Protein AF-A0A975QLG8-F1 (afdb_monomer_lite)

Radius of gyration: 19.33 Å; chains: 1; bounding box: 46×29×54 Å

Organism: NCBI:txid2831970

Foldseek 3Di:
DVVVVVVVVVCVPDPCVVVDDPVVVVVVVVVVVVVVVVVVVVPDDPVVCVVCVPVVVVVVVVVVVVLVCCLVPVQVVVDVFPSNLLSQLVSLCVVDNNVRSVVSSCVVPVPPPGCNVVVSCVVVVVPPPPPPDD

Structure (mmCIF, N/CA/C/O backbone):
data_AF-A0A975QLG8-F1
#
_entry.id   AF-A0A975QLG8-F1
#
loop_
_atom_site.group_PDB
_atom_site.id
_atom_site.type_symbol
_atom_site.label_atom_id
_atom_site.label_alt_id
_atom_site.label_comp_id
_atom_site.label_asym_id
_atom_site.label_entity_id
_atom_site.label_seq_id
_atom_site.pdbx_PDB_ins_code
_atom_site.Cartn_x
_atom_site.Cartn_y
_atom_site.Cartn_z
_atom_site.occupancy
_atom_site.B_iso_or_equiv
_atom_site.auth_seq_id
_atom_site.auth_comp_id
_atom_site.auth_asym_id
_atom_site.auth_atom_id
_atom_site.pdbx_PDB_model_num
ATOM 1 N N . MET A 1 1 ? -0.954 -12.928 9.244 1.00 62.84 1 MET A N 1
ATOM 2 C CA . MET A 1 1 ? -1.735 -12.883 10.506 1.00 62.84 1 MET A CA 1
ATOM 3 C C . MET A 1 1 ? -1.367 -13.990 11.491 1.00 62.84 1 MET A C 1
ATOM 5 O O . MET A 1 1 ? -1.251 -13.680 12.666 1.00 62.84 1 MET A O 1
ATOM 9 N N . ILE A 1 2 ? -1.119 -15.234 11.054 1.00 77.44 2 ILE A N 1
ATOM 10 C CA . ILE A 1 2 ? -0.776 -16.350 11.963 1.00 77.44 2 ILE A CA 1
ATOM 11 C C . ILE A 1 2 ? 0.476 -16.055 12.809 1.00 77.44 2 ILE A C 1
ATOM 13 O O . ILE A 1 2 ? 0.436 -16.219 14.021 1.00 77.44 2 ILE A O 1
ATOM 17 N N . GLY A 1 3 ? 1.553 -15.536 12.204 1.00 78.88 3 GLY A N 1
ATOM 18 C CA . GLY A 1 3 ? 2.777 -15.186 12.940 1.00 78.88 3 GLY A CA 1
ATOM 19 C C . GLY A 1 3 ? 2.554 -14.133 14.031 1.00 78.88 3 GLY A C 1
ATOM 20 O O . GLY A 1 3 ? 2.968 -14.331 15.166 1.00 78.88 3 GLY A O 1
ATOM 21 N N . GLY A 1 4 ? 1.826 -13.055 13.720 1.00 78.94 4 GLY A N 1
ATOM 22 C CA . GLY A 1 4 ? 1.474 -12.025 14.704 1.00 78.94 4 GLY A CA 1
ATOM 23 C C . GLY A 1 4 ? 0.605 -12.565 15.842 1.00 78.94 4 GLY A C 1
ATOM 24 O O . GLY A 1 4 ? 0.864 -12.249 16.997 1.00 78.94 4 GLY A O 1
ATOM 25 N N . LEU A 1 5 ? -0.363 -13.436 15.536 1.00 81.31 5 LEU A N 1
ATOM 26 C CA . LEU A 1 5 ? -1.206 -14.084 16.544 1.00 81.31 5 LEU A CA 1
ATOM 27 C C . LEU A 1 5 ? -0.388 -14.999 17.465 1.00 81.31 5 LEU A C 1
ATOM 29 O O . LEU A 1 5 ? -0.565 -14.951 18.676 1.00 81.31 5 LEU A O 1
ATOM 33 N N . LEU A 1 6 ? 0.529 -15.799 16.912 1.00 83.31 6 LEU A N 1
ATOM 34 C CA . LEU A 1 6 ? 1.416 -16.666 17.693 1.00 83.31 6 LEU A CA 1
ATOM 35 C C . LEU A 1 6 ? 2.340 -15.857 18.606 1.00 83.31 6 LEU A C 1
ATOM 37 O O . LEU A 1 6 ? 2.472 -16.178 19.785 1.00 83.31 6 LEU A O 1
ATOM 41 N N . VAL A 1 7 ? 2.929 -14.779 18.083 1.00 83.44 7 VAL A N 1
ATOM 42 C CA . VAL A 1 7 ? 3.761 -13.853 18.862 1.00 83.44 7 VAL A CA 1
ATOM 43 C C . VAL A 1 7 ? 2.933 -13.193 19.966 1.00 83.44 7 VAL A C 1
ATOM 45 O O . VAL A 1 7 ? 3.358 -13.162 21.118 1.00 83.44 7 VAL A O 1
ATOM 48 N N . GLN A 1 8 ? 1.718 -12.741 19.655 1.00 80.69 8 GLN A N 1
ATOM 49 C CA . GLN A 1 8 ? 0.811 -12.146 20.633 1.00 80.69 8 GLN A CA 1
ATOM 50 C C .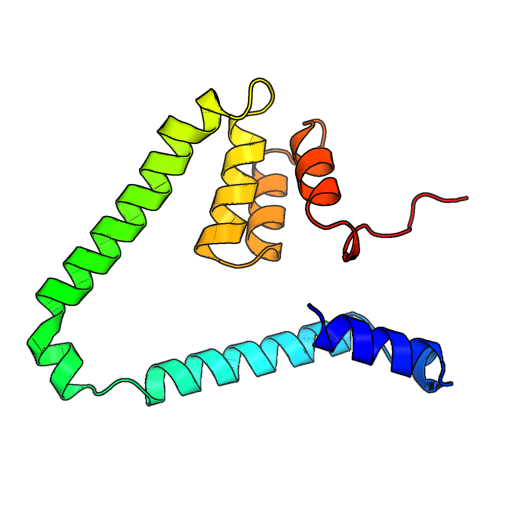 GLN A 1 8 ? 0.403 -13.153 21.716 1.00 80.69 8 GLN A C 1
ATOM 52 O O . GLN A 1 8 ? 0.374 -12.801 22.894 1.00 80.69 8 GLN A O 1
ATOM 57 N N . LEU A 1 9 ? 0.157 -14.413 21.350 1.00 80.56 9 LEU A N 1
ATOM 58 C CA . LEU A 1 9 ? -0.175 -15.479 22.292 1.00 80.56 9 LEU A CA 1
ATOM 59 C C . LEU A 1 9 ? 1.015 -15.795 23.211 1.00 80.56 9 LEU A C 1
ATOM 61 O O . LEU A 1 9 ? 0.844 -15.864 24.427 1.00 80.56 9 LEU A O 1
ATOM 65 N N . ALA A 1 10 ? 2.225 -15.899 22.655 1.00 83.19 10 ALA A N 1
ATOM 66 C CA . ALA A 1 10 ? 3.451 -16.117 23.419 1.00 83.19 10 ALA A CA 1
ATOM 67 C C . ALA A 1 10 ? 3.722 -14.970 24.409 1.00 83.19 10 ALA A C 1
ATOM 69 O O . ALA A 1 10 ? 3.940 -15.220 25.596 1.00 83.19 10 ALA A O 1
ATOM 70 N N . ILE A 1 11 ? 3.610 -13.716 23.952 1.00 81.00 11 ILE A N 1
ATOM 71 C CA . ILE A 1 11 ? 3.792 -12.510 24.777 1.00 81.00 11 ILE A CA 1
ATOM 72 C C . ILE A 1 11 ? 2.707 -12.406 25.853 1.00 81.00 11 ILE A C 1
ATOM 74 O O . ILE A 1 11 ? 3.003 -12.052 26.992 1.00 81.00 11 ILE A O 1
ATOM 78 N N . SER A 1 12 ? 1.455 -12.755 25.535 1.00 75.81 12 SER A N 1
ATOM 79 C CA . SER A 1 12 ? 0.346 -12.717 26.500 1.00 75.81 12 SER A CA 1
ATOM 80 C C . SER A 1 12 ? 0.513 -13.706 27.660 1.00 75.81 12 SER A C 1
ATOM 82 O O . SER A 1 12 ? -0.053 -13.493 28.731 1.00 75.81 12 SER A O 1
ATOM 84 N N . ARG A 1 13 ? 1.320 -14.760 27.470 1.00 76.12 13 ARG A N 1
ATOM 85 C CA . ARG A 1 13 ? 1.677 -15.754 28.494 1.00 76.12 13 ARG A CA 1
ATOM 86 C C . ARG A 1 13 ? 2.924 -15.379 29.304 1.00 76.12 13 ARG A C 1
ATOM 88 O O . ARG A 1 13 ? 3.218 -16.058 30.283 1.00 76.12 13 ARG A O 1
ATOM 95 N N . THR A 1 14 ? 3.656 -14.329 28.929 1.00 78.94 14 THR A N 1
ATOM 96 C CA . THR A 1 14 ? 4.885 -13.890 29.613 1.00 78.94 14 THR A CA 1
ATOM 97 C C . THR A 1 14 ? 4.716 -12.543 30.325 1.00 78.94 14 THR A C 1
ATOM 99 O O . THR A 1 14 ? 3.817 -11.759 30.031 1.00 78.94 14 THR A O 1
ATOM 102 N N . ARG A 1 15 ? 5.637 -12.216 31.248 1.00 70.81 15 ARG A N 1
ATOM 103 C CA . ARG A 1 15 ? 5.694 -10.900 31.927 1.00 70.81 15 ARG A CA 1
ATOM 104 C C . ARG A 1 15 ? 5.970 -9.716 30.983 1.00 70.81 15 ARG A C 1
ATOM 106 O O . ARG A 1 15 ? 5.781 -8.572 31.381 1.00 70.81 15 ARG A O 1
ATOM 113 N N . PHE A 1 16 ? 6.374 -9.974 29.738 1.00 67.44 16 PHE A N 1
ATOM 114 C CA . PHE A 1 16 ? 6.709 -8.952 28.740 1.00 67.44 16 PHE A CA 1
ATOM 115 C C . PHE A 1 16 ? 5.505 -8.179 28.189 1.00 67.44 16 PHE A C 1
ATOM 117 O O . PHE A 1 16 ? 5.698 -7.207 27.469 1.00 67.44 16 PHE A O 1
ATOM 124 N N . ARG A 1 17 ? 4.268 -8.535 28.562 1.00 66.19 17 ARG A N 1
ATOM 125 C CA . ARG A 1 17 ? 3.053 -7.807 28.159 1.00 66.19 17 ARG A CA 1
ATOM 126 C C . ARG A 1 17 ? 3.088 -6.308 28.501 1.00 66.19 17 ARG A C 1
ATOM 128 O O . ARG A 1 17 ? 2.506 -5.522 27.768 1.00 66.19 17 ARG A O 1
ATOM 135 N N . VAL A 1 18 ? 3.772 -5.920 29.582 1.00 67.69 18 VAL A N 1
ATOM 136 C CA . VAL A 1 18 ? 3.922 -4.511 30.012 1.00 67.69 18 VAL A CA 1
ATOM 137 C C . VAL A 1 18 ? 4.974 -3.758 29.187 1.00 67.69 18 VAL A C 1
ATOM 139 O O . VAL A 1 18 ? 4.937 -2.536 29.119 1.00 67.69 18 VAL A O 1
ATOM 142 N N . LEU A 1 19 ? 5.891 -4.477 28.535 1.00 72.31 19 LEU A N 1
ATOM 143 C CA . LEU A 1 19 ? 6.981 -3.898 27.748 1.00 72.31 19 LEU A CA 1
ATOM 144 C C . LEU A 1 19 ? 6.593 -3.641 26.282 1.00 72.31 19 LEU A C 1
ATOM 146 O O . LEU A 1 19 ? 7.354 -3.021 25.551 1.00 72.31 19 LEU A O 1
ATOM 150 N N . VAL A 1 20 ? 5.440 -4.152 25.837 1.00 78.25 20 VAL A N 1
ATOM 151 C CA . VAL A 1 20 ? 4.978 -4.048 24.449 1.00 78.25 20 VAL A CA 1
ATOM 152 C C . VAL A 1 20 ? 3.981 -2.906 24.330 1.00 78.25 20 VAL A C 1
ATOM 154 O O . VAL A 1 20 ? 2.794 -3.058 24.622 1.00 78.25 20 VAL A O 1
ATOM 157 N N . ASP A 1 21 ? 4.468 -1.759 23.873 1.00 84.56 21 ASP A N 1
ATOM 158 C CA . ASP A 1 21 ? 3.663 -0.577 23.615 1.00 84.56 21 ASP A CA 1
ATOM 159 C C . ASP A 1 21 ? 3.394 -0.384 22.108 1.00 84.56 21 ASP A C 1
ATOM 161 O O . ASP A 1 21 ? 4.199 -0.718 21.234 1.00 84.56 21 ASP A O 1
ATOM 165 N N . LYS A 1 22 ? 2.206 0.147 21.790 1.00 79.88 22 LYS A N 1
ATOM 166 C CA . LYS A 1 22 ? 1.784 0.447 20.411 1.00 79.88 22 LYS A CA 1
ATOM 167 C C . LYS A 1 22 ? 2.745 1.391 19.662 1.00 79.88 22 LYS A C 1
ATOM 169 O O . LYS A 1 22 ? 2.989 1.114 18.488 1.00 79.88 22 LYS A O 1
ATOM 174 N N . PRO A 1 23 ? 3.267 2.485 20.257 1.00 85.25 23 PRO A N 1
ATOM 175 C CA . PRO A 1 23 ? 4.176 3.372 19.537 1.00 85.25 23 PRO A CA 1
ATOM 176 C C . PRO A 1 23 ? 5.472 2.678 19.102 1.00 85.25 23 PRO A C 1
ATOM 178 O O . PRO A 1 23 ? 5.843 2.807 17.936 1.00 85.25 23 PRO A O 1
ATOM 181 N N . THR A 1 24 ? 6.103 1.880 19.966 1.00 86.94 24 THR A N 1
ATOM 182 C CA . THR A 1 24 ? 7.304 1.107 19.609 1.00 86.94 24 THR A CA 1
ATOM 183 C C . THR A 1 24 ? 7.015 0.096 18.501 1.00 86.94 24 THR A C 1
ATOM 185 O O . THR A 1 24 ? 7.770 0.007 17.533 1.00 86.94 24 THR A O 1
ATOM 188 N N . LEU A 1 25 ? 5.890 -0.625 18.577 1.00 85.81 25 LEU A N 1
ATOM 189 C CA . LEU A 1 25 ? 5.485 -1.548 17.510 1.00 85.81 25 LEU A CA 1
ATOM 190 C C . LEU A 1 25 ? 5.269 -0.836 16.169 1.00 85.81 25 LEU A C 1
ATOM 192 O O . LEU A 1 25 ? 5.707 -1.341 15.136 1.00 85.81 25 LEU A O 1
ATOM 196 N N . ASN A 1 26 ? 4.628 0.335 16.174 1.00 85.75 26 ASN A N 1
ATOM 197 C CA . ASN A 1 26 ? 4.421 1.125 14.961 1.00 85.75 26 ASN A CA 1
ATOM 198 C C . ASN A 1 26 ? 5.746 1.642 14.384 1.00 85.75 26 ASN A C 1
ATOM 200 O O . ASN A 1 26 ? 5.915 1.631 13.168 1.00 85.75 26 ASN A O 1
ATOM 204 N N . ALA A 1 27 ? 6.693 2.048 15.234 1.00 89.75 27 ALA A N 1
ATOM 205 C CA . ALA A 1 27 ? 8.021 2.472 14.799 1.00 89.75 27 ALA A CA 1
ATOM 206 C C . ALA A 1 27 ? 8.796 1.317 14.144 1.00 89.75 27 ALA A C 1
ATOM 208 O O . ALA A 1 27 ? 9.332 1.479 13.050 1.00 89.75 27 ALA A O 1
ATOM 209 N N . ILE A 1 28 ? 8.790 0.128 14.760 1.00 91.12 28 ILE A N 1
ATOM 210 C CA . ILE A 1 28 ? 9.418 -1.077 14.192 1.00 91.12 28 ILE A CA 1
ATOM 211 C C . ILE A 1 28 ? 8.764 -1.450 12.858 1.00 91.12 28 ILE A C 1
ATOM 213 O O . ILE A 1 28 ? 9.467 -1.755 11.897 1.00 91.12 28 ILE A O 1
ATOM 217 N N . ALA A 1 29 ? 7.431 -1.412 12.779 1.00 88.31 29 ALA A N 1
ATOM 218 C CA . ALA A 1 29 ? 6.706 -1.686 11.542 1.00 88.31 29 ALA A CA 1
ATOM 219 C C . ALA A 1 29 ? 7.054 -0.679 10.434 1.00 88.31 29 ALA A C 1
ATOM 221 O O . ALA A 1 29 ? 7.205 -1.083 9.283 1.00 88.31 29 ALA A O 1
ATOM 222 N N . GLY A 1 30 ? 7.226 0.601 10.782 1.00 89.88 30 GLY A N 1
ATOM 223 C CA . GLY A 1 30 ? 7.691 1.640 9.862 1.00 89.88 30 GLY A CA 1
ATOM 224 C C . GLY A 1 30 ? 9.083 1.336 9.311 1.00 89.88 30 GLY A C 1
ATOM 225 O O . GLY A 1 30 ? 9.247 1.228 8.101 1.00 89.88 30 GLY A O 1
ATOM 226 N N . VAL A 1 31 ? 10.055 1.073 10.189 1.00 95.25 31 VAL A N 1
ATOM 227 C CA . VAL A 1 31 ? 11.429 0.729 9.779 1.00 95.25 31 VAL A CA 1
ATOM 228 C C . VAL A 1 31 ? 11.456 -0.541 8.922 1.00 95.25 31 VAL A C 1
ATOM 230 O O . VAL A 1 31 ? 12.158 -0.602 7.916 1.00 95.25 31 VAL A O 1
ATOM 233 N N . ALA A 1 32 ? 10.669 -1.558 9.277 1.00 93.81 32 ALA A N 1
ATOM 234 C CA . ALA A 1 32 ? 10.555 -2.779 8.484 1.00 93.81 32 ALA A CA 1
ATOM 235 C C . ALA A 1 32 ? 9.972 -2.517 7.084 1.00 93.81 32 ALA A C 1
ATOM 237 O O . ALA A 1 32 ? 10.413 -3.138 6.116 1.00 93.81 32 ALA A O 1
ATOM 238 N N . LEU A 1 33 ? 9.004 -1.601 6.968 1.00 92.19 33 LEU A N 1
ATOM 239 C CA . LEU A 1 33 ? 8.438 -1.186 5.686 1.00 92.19 33 LEU A CA 1
ATOM 240 C C . LEU A 1 33 ? 9.489 -0.463 4.838 1.00 92.19 33 LEU A C 1
ATOM 242 O O . LEU A 1 33 ? 9.627 -0.789 3.662 1.00 92.19 33 LEU A O 1
ATOM 246 N N . ASP A 1 34 ? 10.280 0.433 5.426 1.00 94.50 34 ASP A N 1
ATOM 247 C CA . ASP A 1 34 ? 11.365 1.113 4.711 1.00 94.50 34 ASP A CA 1
ATOM 248 C C . ASP A 1 34 ? 12.399 0.110 4.183 1.00 94.50 34 ASP A C 1
ATOM 250 O O . ASP A 1 34 ? 12.763 0.150 3.006 1.00 94.50 34 ASP A O 1
ATOM 254 N N . PHE A 1 35 ? 12.811 -0.864 5.005 1.00 96.56 35 PHE A N 1
ATOM 255 C CA . PHE A 1 35 ? 13.688 -1.951 4.557 1.00 96.56 35 PHE A CA 1
ATOM 256 C C . PHE A 1 35 ? 13.069 -2.779 3.431 1.00 96.56 35 PHE A C 1
ATOM 258 O O . PHE A 1 35 ? 13.767 -3.116 2.475 1.00 96.56 35 PHE A O 1
ATOM 265 N N . LEU A 1 36 ? 11.775 -3.099 3.517 1.00 94.44 36 LEU A N 1
ATOM 266 C CA . LEU A 1 36 ? 11.058 -3.819 2.466 1.00 94.44 36 LEU A CA 1
ATOM 267 C C . LEU A 1 36 ? 11.069 -3.033 1.150 1.00 94.44 36 LEU A C 1
ATOM 269 O O . LEU A 1 36 ? 11.336 -3.613 0.101 1.00 94.44 36 LEU A O 1
ATOM 273 N N . VAL A 1 37 ? 10.809 -1.725 1.201 1.00 94.38 37 VAL A N 1
ATOM 274 C CA . VAL A 1 37 ? 10.813 -0.849 0.022 1.00 94.38 37 VAL A CA 1
ATOM 275 C C . VAL A 1 37 ? 12.212 -0.771 -0.585 1.00 94.38 37 VAL A C 1
ATOM 277 O O . VAL A 1 37 ? 12.366 -0.974 -1.789 1.00 94.38 37 VAL A O 1
ATOM 280 N N . VAL A 1 38 ? 13.245 -0.553 0.233 1.00 96.31 38 VAL A N 1
ATOM 281 C CA . VAL A 1 38 ? 14.638 -0.506 -0.233 1.00 96.31 38 VAL A CA 1
ATOM 282 C C . VAL A 1 38 ? 15.059 -1.843 -0.840 1.00 96.31 38 VAL A C 1
ATOM 284 O O . VAL A 1 38 ? 15.640 -1.858 -1.921 1.00 96.31 38 VAL A O 1
ATOM 287 N N . ALA A 1 39 ? 14.733 -2.967 -0.198 1.00 96.00 39 ALA A N 1
ATOM 288 C CA . ALA A 1 39 ? 15.039 -4.300 -0.710 1.00 96.00 39 ALA A CA 1
ATOM 289 C C . ALA A 1 39 ? 14.306 -4.595 -2.027 1.00 96.00 39 ALA A C 1
ATOM 291 O O . ALA A 1 39 ? 14.903 -5.145 -2.951 1.00 96.00 39 ALA A O 1
ATOM 292 N N . ALA A 1 40 ? 13.036 -4.197 -2.142 1.00 93.62 40 ALA A N 1
ATOM 293 C CA . ALA A 1 40 ? 12.266 -4.345 -3.371 1.00 93.62 40 ALA A CA 1
ATOM 294 C C . ALA A 1 40 ? 12.894 -3.547 -4.521 1.00 93.62 40 ALA A C 1
ATOM 296 O O . ALA A 1 40 ? 13.079 -4.094 -5.605 1.00 93.62 40 ALA A O 1
ATOM 297 N N . ILE A 1 41 ? 13.284 -2.291 -4.275 1.00 93.00 41 ILE A N 1
ATOM 298 C CA . ILE A 1 41 ? 13.966 -1.452 -5.271 1.00 93.00 41 ILE A CA 1
ATOM 299 C C . ILE A 1 41 ? 15.330 -2.047 -5.635 1.00 93.00 41 ILE A C 1
ATOM 301 O O . ILE A 1 41 ? 15.658 -2.151 -6.814 1.00 93.00 41 ILE A O 1
ATOM 305 N N . ALA A 1 42 ? 16.107 -2.487 -4.644 1.00 94.06 42 ALA A N 1
ATOM 306 C CA . ALA A 1 42 ? 17.419 -3.094 -4.855 1.00 94.06 42 ALA A CA 1
ATOM 307 C C . ALA A 1 42 ? 17.349 -4.416 -5.640 1.00 94.06 42 ALA A C 1
ATOM 309 O O . ALA 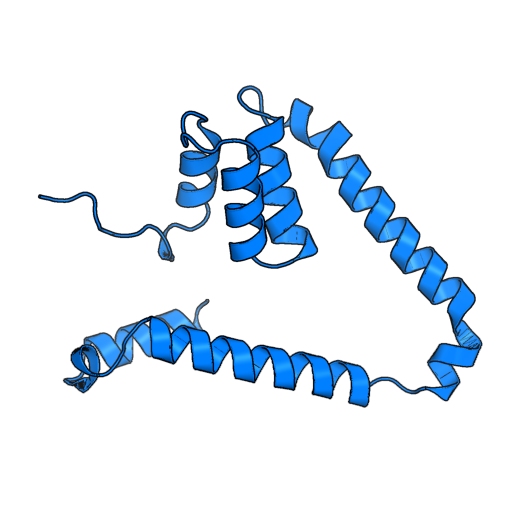A 1 42 ? 18.285 -4.753 -6.361 1.00 94.06 42 ALA A O 1
ATOM 310 N N . SER A 1 43 ? 16.242 -5.156 -5.532 1.00 94.38 43 SER A N 1
ATOM 311 C CA . SER A 1 43 ? 16.016 -6.403 -6.270 1.00 94.38 43 SER A CA 1
ATOM 312 C C . SER A 1 43 ? 15.658 -6.187 -7.749 1.00 94.38 43 SER A C 1
ATOM 314 O O . SER A 1 43 ? 15.610 -7.161 -8.504 1.00 94.38 43 SER A O 1
ATOM 316 N N . LEU A 1 44 ? 15.374 -4.954 -8.185 1.00 90.56 44 LEU A N 1
ATOM 317 C CA . LEU A 1 44 ? 15.019 -4.668 -9.574 1.00 90.56 44 LEU A CA 1
ATOM 318 C C . LEU A 1 44 ? 16.267 -4.616 -10.459 1.00 90.56 44 LEU A C 1
ATOM 320 O O . LEU A 1 44 ? 17.171 -3.804 -10.270 1.00 90.56 44 LEU A O 1
ATOM 324 N N . ALA A 1 45 ? 16.283 -5.438 -11.507 1.00 89.31 45 ALA A N 1
ATOM 325 C CA . ALA A 1 45 ? 17.303 -5.357 -12.543 1.00 89.31 45 ALA A CA 1
ATOM 326 C C . ALA A 1 45 ? 17.056 -4.128 -13.437 1.00 89.31 45 ALA A C 1
ATOM 328 O O . ALA A 1 45 ? 16.271 -4.180 -14.388 1.00 89.31 45 ALA A O 1
ATOM 329 N N . VAL A 1 46 ? 17.763 -3.029 -13.148 1.00 87.50 46 VAL A N 1
ATOM 330 C CA . VAL A 1 46 ? 17.671 -1.748 -13.879 1.00 87.50 46 VAL A CA 1
ATOM 331 C C . VAL A 1 46 ? 17.746 -1.906 -15.412 1.00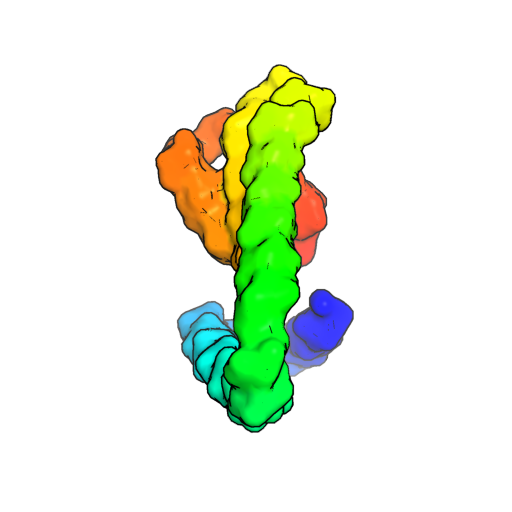 87.50 46 VAL A C 1
ATOM 333 O O . VAL A 1 46 ? 16.918 -1.300 -16.094 1.00 87.50 46 VAL A O 1
ATOM 336 N N . PRO A 1 47 ? 18.632 -2.745 -15.997 1.00 88.31 47 PRO A N 1
ATOM 337 C CA . PRO A 1 47 ? 18.695 -2.910 -17.453 1.00 88.31 47 PRO A CA 1
ATOM 338 C C . PRO A 1 47 ? 17.417 -3.512 -18.052 1.00 88.31 47 PRO A C 1
ATOM 340 O O . PRO A 1 47 ? 16.969 -3.093 -19.117 1.00 88.31 47 PRO A O 1
ATOM 343 N N . ILE A 1 48 ? 16.798 -4.468 -17.353 1.00 88.31 48 ILE A N 1
ATOM 344 C CA . ILE A 1 48 ? 15.560 -5.130 -17.793 1.00 88.31 48 ILE A CA 1
ATOM 345 C C . ILE A 1 48 ? 14.386 -4.154 -17.699 1.00 88.31 48 ILE A C 1
ATOM 347 O O . ILE A 1 48 ? 13.536 -4.119 -18.590 1.00 88.31 48 ILE A O 1
ATOM 351 N N . MET A 1 49 ? 14.372 -3.336 -16.646 1.00 89.38 49 MET A N 1
ATOM 352 C CA . MET A 1 49 ? 13.369 -2.299 -16.431 1.00 89.38 49 MET A CA 1
ATOM 353 C C . MET A 1 49 ? 13.409 -1.238 -17.537 1.00 89.38 49 MET A C 1
ATOM 355 O O . MET A 1 49 ? 12.367 -0.917 -18.100 1.00 89.38 49 MET A O 1
ATOM 359 N N . LEU A 1 50 ? 14.598 -0.740 -17.902 1.00 89.50 50 LEU A N 1
ATOM 360 C CA . LEU A 1 50 ? 14.755 0.229 -18.995 1.00 89.50 50 LEU A CA 1
ATOM 361 C C . LEU A 1 50 ? 14.452 -0.376 -20.367 1.00 89.50 50 LEU A C 1
ATOM 363 O O . LEU A 1 50 ? 13.937 0.325 -21.229 1.00 89.50 50 LEU A O 1
ATOM 367 N N . ALA A 1 51 ? 14.730 -1.660 -20.584 1.00 93.25 51 ALA A N 1
ATOM 368 C CA . ALA A 1 51 ? 14.361 -2.324 -21.832 1.00 93.25 51 ALA A CA 1
ATOM 369 C C . ALA A 1 51 ? 12.836 -2.510 -21.972 1.00 93.25 51 ALA A C 1
ATOM 371 O O . ALA A 1 51 ? 12.318 -2.521 -23.085 1.00 93.25 51 ALA A O 1
ATOM 372 N N . ASN A 1 52 ? 12.110 -2.629 -20.852 1.00 91.75 52 ASN A N 1
ATOM 373 C CA . ASN A 1 52 ? 10.688 -2.993 -20.816 1.00 91.75 52 ASN A CA 1
ATOM 374 C C . ASN 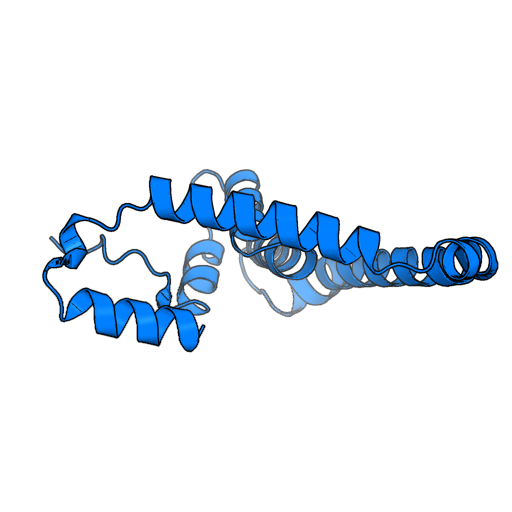A 1 52 ? 9.799 -1.953 -20.113 1.00 91.75 52 ASN A C 1
ATOM 376 O O . ASN A 1 52 ? 8.711 -2.279 -19.640 1.00 91.75 52 ASN A O 1
ATOM 380 N N . TRP A 1 53 ? 10.215 -0.689 -20.043 1.00 92.31 53 TRP A N 1
ATOM 381 C CA . TRP A 1 53 ? 9.449 0.341 -19.333 1.00 92.31 53 TRP A CA 1
ATOM 382 C C . TRP A 1 53 ? 8.053 0.567 -19.942 1.00 92.31 53 TRP A C 1
ATOM 384 O O . TRP A 1 53 ? 7.097 0.827 -19.214 1.00 92.31 53 TRP A O 1
ATOM 394 N N . ILE A 1 54 ? 7.905 0.404 -21.262 1.00 94.56 54 ILE A N 1
ATOM 395 C CA . ILE A 1 54 ? 6.620 0.530 -21.968 1.00 94.56 54 ILE A CA 1
ATOM 396 C C . ILE A 1 54 ? 5.616 -0.544 -21.508 1.00 94.56 54 ILE A C 1
ATOM 398 O O . ILE A 1 54 ? 4.565 -0.179 -20.985 1.00 94.56 54 ILE A O 1
ATOM 402 N N . PRO A 1 55 ? 5.883 -1.861 -21.633 1.00 94.38 55 PRO A N 1
ATOM 403 C CA . PRO A 1 55 ? 4.933 -2.866 -21.158 1.00 94.38 55 PRO A CA 1
ATOM 404 C C . PRO A 1 55 ? 4.702 -2.788 -19.641 1.00 94.38 55 PRO A C 1
ATOM 406 O O . PRO A 1 55 ? 3.573 -2.978 -19.194 1.00 94.38 55 PRO A O 1
ATOM 409 N N . LEU A 1 56 ? 5.723 -2.438 -18.848 1.00 93.19 56 LEU A N 1
ATOM 410 C CA . LEU A 1 56 ? 5.572 -2.251 -17.400 1.00 93.19 56 LEU A CA 1
ATOM 411 C C . LEU A 1 56 ? 4.604 -1.108 -17.060 1.00 93.19 56 LEU A C 1
ATOM 413 O O . LEU A 1 56 ? 3.711 -1.283 -16.230 1.00 93.19 56 LEU A O 1
ATOM 417 N N . THR A 1 57 ? 4.738 0.045 -17.720 1.00 94.00 57 THR A N 1
ATOM 418 C CA . THR A 1 57 ? 3.843 1.193 -17.501 1.00 94.00 57 THR A CA 1
ATOM 419 C C . THR A 1 57 ? 2.417 0.907 -17.959 1.00 94.00 57 THR A C 1
ATOM 421 O O . THR A 1 57 ? 1.478 1.259 -17.248 1.00 94.00 57 THR A O 1
ATOM 424 N N . ILE A 1 58 ? 2.233 0.205 -19.082 1.00 96.56 58 ILE A N 1
ATOM 425 C CA . ILE A 1 58 ? 0.903 -0.212 -19.547 1.00 96.56 58 ILE A CA 1
ATOM 426 C C . ILE A 1 58 ? 0.218 -1.094 -18.500 1.00 96.56 58 ILE A C 1
ATOM 428 O O . ILE A 1 58 ? -0.935 -0.844 -18.157 1.00 96.56 58 ILE A O 1
ATOM 432 N N . VAL A 1 59 ? 0.918 -2.093 -17.955 1.00 94.94 59 VAL A N 1
ATOM 433 C CA . VAL A 1 59 ? 0.351 -2.988 -16.934 1.00 94.94 59 VAL A CA 1
ATOM 434 C C . VAL A 1 59 ? 0.030 -2.227 -15.645 1.00 94.94 59 VAL A C 1
ATOM 436 O O . VAL A 1 59 ? -1.042 -2.432 -15.076 1.00 94.94 59 VAL A O 1
ATOM 439 N N . MET A 1 60 ? 0.900 -1.311 -15.206 1.00 93.19 60 MET A N 1
ATOM 440 C CA . MET A 1 60 ? 0.629 -0.461 -14.040 1.00 93.19 60 MET A CA 1
ATOM 441 C C . MET A 1 60 ? -0.630 0.391 -14.230 1.00 93.19 60 MET A C 1
ATOM 443 O O . MET A 1 60 ? -1.504 0.398 -13.363 1.00 93.19 60 MET A O 1
ATOM 447 N N . LEU A 1 61 ? -0.753 1.076 -15.370 1.00 95.88 61 LEU A N 1
ATOM 448 C CA . LEU A 1 61 ? -1.913 1.914 -15.677 1.00 95.88 61 LEU A CA 1
ATOM 449 C C . LEU A 1 61 ? -3.187 1.086 -15.851 1.00 95.88 61 LEU A C 1
ATOM 451 O O . LEU A 1 61 ? -4.242 1.487 -15.364 1.00 95.88 61 LEU A O 1
ATOM 455 N N . ALA A 1 62 ? -3.097 -0.082 -16.488 1.00 95.62 62 ALA A N 1
ATOM 456 C CA . ALA A 1 62 ? -4.221 -0.997 -16.628 1.00 95.62 62 ALA A CA 1
ATOM 457 C C . ALA A 1 62 ? -4.724 -1.461 -15.255 1.00 95.62 62 ALA A C 1
ATOM 459 O O . ALA A 1 62 ? -5.920 -1.389 -14.985 1.00 95.62 62 ALA A O 1
ATOM 460 N N . MET A 1 63 ? -3.823 -1.866 -14.354 1.00 93.75 63 MET A N 1
ATOM 461 C CA . MET A 1 63 ? -4.199 -2.319 -13.013 1.00 93.75 63 MET A CA 1
ATOM 462 C C . MET A 1 63 ? -4.769 -1.182 -12.155 1.00 93.75 63 MET A C 1
ATOM 464 O O . MET A 1 63 ? -5.755 -1.379 -11.438 1.00 93.75 63 MET A O 1
ATOM 468 N N . ALA A 1 64 ? -4.201 0.023 -12.259 1.00 92.62 64 ALA A N 1
ATOM 469 C CA . ALA A 1 64 ? -4.743 1.214 -11.610 1.00 92.62 64 ALA A CA 1
ATOM 470 C C . ALA A 1 64 ? -6.153 1.539 -12.133 1.00 92.62 64 ALA A C 1
ATOM 472 O O . ALA A 1 64 ? -7.080 1.727 -11.344 1.00 92.62 64 ALA A O 1
ATOM 473 N N . GLY A 1 65 ? -6.342 1.518 -13.454 1.00 93.94 65 GLY A N 1
ATOM 474 C CA . GLY A 1 65 ? -7.635 1.738 -14.098 1.00 93.94 65 GLY A CA 1
ATOM 475 C C . GLY A 1 65 ? -8.680 0.702 -13.685 1.00 93.94 65 GLY A C 1
ATOM 476 O O . GLY A 1 65 ? -9.790 1.072 -13.313 1.00 93.94 65 GLY A O 1
ATOM 477 N N . VAL A 1 66 ? -8.317 -0.584 -13.662 1.00 91.94 66 VAL A N 1
ATOM 478 C CA . VAL A 1 66 ? -9.193 -1.667 -13.184 1.00 91.94 66 VAL A CA 1
ATOM 479 C C . VAL A 1 66 ? -9.568 -1.463 -11.717 1.00 91.94 66 VAL A C 1
ATOM 481 O O . VAL A 1 66 ? -10.734 -1.614 -11.364 1.00 91.94 66 VAL A O 1
ATOM 484 N N . SER A 1 67 ? -8.622 -1.064 -10.866 1.00 90.81 67 SER A N 1
ATOM 485 C CA . SER A 1 67 ? -8.889 -0.810 -9.444 1.00 90.81 67 SER A CA 1
ATOM 486 C C . SER A 1 67 ? -9.917 0.313 -9.248 1.00 90.81 67 SER A C 1
ATOM 488 O O . SER A 1 67 ? -10.846 0.174 -8.452 1.00 90.81 67 SER A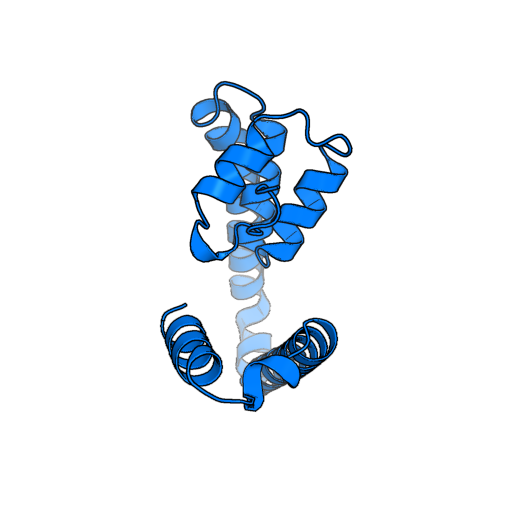 O 1
ATOM 490 N N . VAL A 1 68 ? -9.801 1.398 -10.022 1.00 90.06 68 VAL A N 1
ATOM 491 C CA . VAL A 1 68 ? -10.765 2.513 -10.016 1.00 90.06 68 VAL A CA 1
ATOM 492 C C . VAL A 1 68 ? -12.110 2.096 -10.620 1.00 90.06 68 VAL A C 1
ATOM 494 O O . VAL A 1 68 ? -13.166 2.453 -10.097 1.00 90.06 68 VAL A O 1
ATOM 497 N N . LEU A 1 69 ? -12.101 1.297 -11.688 1.00 88.44 69 LEU A N 1
ATOM 498 C CA . LEU A 1 69 ? -13.321 0.793 -12.313 1.00 88.44 69 LEU A CA 1
ATOM 499 C C . LEU A 1 69 ? -14.105 -0.112 -11.358 1.00 88.44 69 LEU A C 1
ATOM 501 O O . LEU A 1 69 ? -15.323 0.010 -11.259 1.00 88.44 69 LEU A O 1
ATOM 505 N N . ILE A 1 70 ? -13.421 -0.990 -10.622 1.00 85.25 70 ILE A N 1
ATOM 506 C CA . ILE A 1 70 ? -14.039 -1.836 -9.596 1.00 85.25 70 ILE A CA 1
ATOM 507 C C . ILE A 1 70 ? -14.666 -0.959 -8.509 1.00 85.25 70 ILE A C 1
ATOM 509 O O . ILE A 1 70 ? -15.820 -1.182 -8.145 1.00 85.25 70 ILE A O 1
ATOM 513 N N . TYR A 1 71 ? -13.959 0.074 -8.046 1.00 84.25 71 TYR A N 1
ATOM 514 C CA . TYR A 1 71 ? -14.495 1.020 -7.067 1.00 84.25 71 TYR A CA 1
ATOM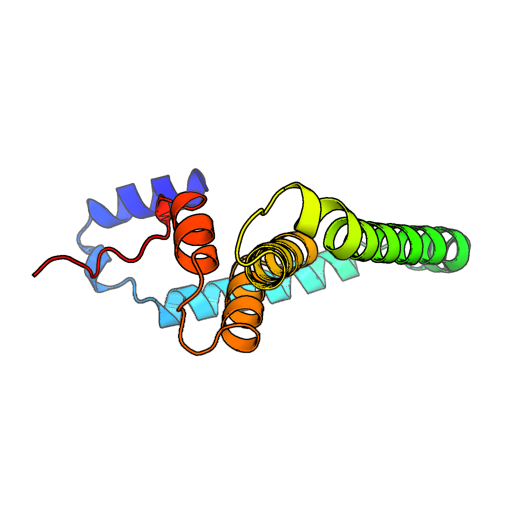 515 C C . TYR A 1 71 ? -15.820 1.656 -7.533 1.00 84.25 71 TYR A C 1
ATOM 517 O O . TYR A 1 71 ? -16.816 1.581 -6.816 1.00 84.25 71 TYR A O 1
ATOM 525 N N . PHE A 1 72 ? -15.875 2.197 -8.755 1.00 82.75 72 PHE A N 1
ATOM 526 C CA . PHE A 1 72 ? -17.079 2.866 -9.267 1.00 82.75 72 PHE A CA 1
ATOM 527 C C . PHE A 1 72 ? -18.188 1.918 -9.736 1.00 82.75 72 PHE A C 1
ATOM 529 O O . PHE A 1 72 ? -19.361 2.268 -9.657 1.00 82.75 72 PHE A O 1
ATOM 536 N N . HIS A 1 73 ? -17.851 0.744 -10.271 1.00 80.19 73 HIS A N 1
ATOM 537 C CA . HIS A 1 73 ? -18.820 -0.112 -10.962 1.00 80.19 73 HIS A CA 1
ATOM 538 C C . HIS A 1 73 ? -19.297 -1.297 -10.117 1.00 80.19 73 HIS A C 1
ATOM 540 O O . HIS A 1 73 ? -20.434 -1.755 -10.265 1.00 80.19 73 HIS A O 1
ATOM 546 N N . VAL A 1 74 ? -18.436 -1.811 -9.239 1.00 79.62 74 VAL A N 1
ATOM 547 C CA . VAL A 1 74 ? -18.740 -2.949 -8.363 1.00 79.62 74 VAL A CA 1
ATOM 548 C C . VAL A 1 74 ? -19.191 -2.461 -6.988 1.00 79.62 74 VAL A C 1
ATOM 550 O O . VAL A 1 74 ? -20.136 -3.019 -6.435 1.00 79.62 74 VAL A O 1
ATOM 553 N N . GLY A 1 75 ? -18.598 -1.374 -6.486 1.00 77.69 75 GLY A N 1
ATOM 554 C CA . GLY A 1 75 ? -18.988 -0.713 -5.237 1.00 77.69 75 GLY A CA 1
ATOM 555 C C . GLY A 1 75 ? -20.502 -0.520 -5.059 1.00 77.69 75 GLY A C 1
ATOM 556 O O . GLY A 1 75 ? -21.079 -1.135 -4.160 1.00 77.69 75 GLY A O 1
ATOM 557 N N . PRO A 1 76 ? -21.187 0.226 -5.948 1.00 76.50 76 PRO A N 1
ATOM 558 C CA . PRO A 1 76 ? -22.628 0.472 -5.833 1.00 76.50 76 PRO A CA 1
ATOM 559 C C . PRO A 1 76 ? -23.502 -0.765 -6.098 1.00 76.50 76 PRO A C 1
ATOM 561 O O . PRO A 1 76 ? -24.698 -0.738 -5.825 1.00 76.50 76 PRO A O 1
ATOM 564 N N . ARG A 1 77 ? -22.942 -1.855 -6.646 1.00 76.75 77 ARG A N 1
ATOM 565 C CA . ARG A 1 77 ? -23.678 -3.117 -6.839 1.00 76.75 77 ARG A CA 1
ATOM 566 C C . ARG A 1 77 ? -23.603 -4.043 -5.631 1.00 76.75 77 ARG A C 1
ATOM 568 O O . ARG A 1 77 ? -24.538 -4.805 -5.407 1.00 76.75 77 ARG A O 1
ATOM 575 N N . ILE A 1 78 ? -22.497 -4.013 -4.890 1.00 77.00 78 ILE A N 1
ATOM 576 C CA . ILE A 1 78 ? -22.286 -4.866 -3.713 1.00 77.00 78 ILE A CA 1
ATOM 577 C C . ILE A 1 78 ? -22.839 -4.197 -2.453 1.00 77.00 78 ILE A C 1
ATOM 579 O O . ILE A 1 78 ? -23.479 -4.857 -1.635 1.00 77.00 78 ILE A O 1
ATOM 583 N N . PHE A 1 79 ? -22.616 -2.894 -2.297 1.00 77.00 79 PHE A N 1
ATOM 584 C CA . PHE A 1 79 ? -23.051 -2.143 -1.126 1.00 77.00 79 PHE A CA 1
ATOM 585 C C . PHE A 1 79 ? -24.359 -1.412 -1.444 1.00 77.00 79 PHE A C 1
ATOM 587 O O . PHE A 1 79 ? -24.395 -0.535 -2.300 1.00 77.00 79 PHE A O 1
ATOM 594 N N . ARG A 1 80 ? -25.454 -1.809 -0.779 1.00 66.62 80 ARG A N 1
ATOM 595 C CA . ARG A 1 80 ? -26.792 -1.212 -0.978 1.00 66.62 80 ARG A CA 1
ATOM 596 C C . ARG A 1 80 ? -26.975 0.102 -0.205 1.00 66.62 80 ARG A C 1
ATOM 598 O O . ARG A 1 80 ? -27.772 0.933 -0.620 1.00 66.62 80 ARG A O 1
ATOM 605 N N . GLU A 1 81 ? -26.228 0.274 0.884 1.00 71.62 81 GLU A N 1
ATOM 606 C CA . GLU A 1 81 ? -26.180 1.459 1.752 1.00 71.62 81 GLU A CA 1
ATOM 607 C C . GLU A 1 81 ? -24.716 1.912 1.882 1.00 71.62 81 GLU A C 1
ATOM 609 O O . GLU A 1 81 ? -23.819 1.064 1.859 1.00 71.62 81 GLU A O 1
ATOM 614 N N . ASP A 1 82 ? -24.473 3.225 1.985 1.00 81.25 82 ASP A N 1
ATOM 615 C CA . ASP A 1 82 ? -23.142 3.839 2.169 1.00 81.25 82 ASP A CA 1
ATOM 616 C C . ASP A 1 82 ? -22.061 3.249 1.242 1.00 81.25 82 ASP A C 1
ATOM 618 O O . ASP A 1 82 ? -20.982 2.806 1.662 1.00 81.25 82 ASP A O 1
ATOM 622 N N . TRP A 1 83 ? -22.405 3.114 -0.043 1.00 82.44 83 TRP A N 1
ATOM 623 C CA . TRP A 1 83 ? -21.578 2.383 -1.000 1.00 82.44 83 TRP A CA 1
ATOM 624 C C . TRP A 1 83 ? -20.240 3.070 -1.248 1.00 82.44 83 TRP A C 1
ATOM 626 O O . TRP A 1 83 ? -19.246 2.376 -1.460 1.00 82.44 83 TRP A O 1
ATOM 636 N N . ALA A 1 84 ? -20.197 4.403 -1.211 1.00 83.00 84 ALA A N 1
ATOM 637 C CA . ALA A 1 84 ? -18.983 5.172 -1.442 1.00 83.00 84 ALA A CA 1
ATOM 638 C C . ALA A 1 84 ? -18.011 4.997 -0.266 1.00 83.00 84 ALA A C 1
ATOM 640 O O . ALA A 1 84 ? -16.840 4.685 -0.474 1.00 83.00 84 ALA A O 1
ATOM 641 N N . GLU A 1 85 ? -18.516 5.080 0.962 1.00 85.69 85 GLU A N 1
ATOM 642 C CA . GLU A 1 85 ? -17.784 4.913 2.217 1.00 85.69 85 GLU A CA 1
ATOM 643 C C . GLU A 1 85 ? -17.226 3.487 2.347 1.00 85.69 85 GLU A C 1
ATOM 645 O O . GLU A 1 85 ? -16.046 3.283 2.642 1.00 85.69 85 GLU A O 1
ATOM 650 N N . ASN A 1 86 ? -18.041 2.472 2.046 1.00 84.00 86 ASN A N 1
ATOM 651 C CA . ASN A 1 86 ? -17.590 1.080 2.037 1.00 84.00 86 ASN A CA 1
ATOM 652 C C . ASN A 1 86 ? -16.551 0.814 0.943 1.00 84.00 86 ASN A C 1
ATOM 654 O O . ASN A 1 86 ? -15.535 0.148 1.176 1.00 84.00 86 ASN A O 1
ATOM 658 N N . SER A 1 87 ? -16.794 1.336 -0.260 1.00 86.88 87 SER A N 1
ATOM 659 C CA . SER A 1 87 ? -15.916 1.099 -1.402 1.00 86.88 87 SER A CA 1
ATOM 660 C C . SER A 1 87 ? -14.585 1.821 -1.241 1.00 86.88 87 SER A C 1
ATOM 662 O O . SER A 1 87 ? -13.570 1.272 -1.659 1.00 86.88 87 SER A O 1
ATOM 664 N N . ILE A 1 88 ? -14.544 3.004 -0.613 1.00 88.00 88 ILE A N 1
ATOM 665 C CA . ILE A 1 88 ? -13.312 3.805 -0.514 1.00 88.00 88 ILE A CA 1
ATOM 666 C C . ILE A 1 88 ? -12.388 3.223 0.552 1.00 88.00 88 ILE A C 1
ATOM 668 O O . ILE A 1 88 ? -11.176 3.130 0.347 1.00 88.00 88 ILE A O 1
ATOM 672 N N . ALA A 1 89 ? -12.974 2.718 1.642 1.00 87.25 89 ALA A N 1
ATOM 673 C CA . ALA A 1 89 ? -12.259 1.967 2.662 1.00 87.25 89 ALA A CA 1
ATOM 674 C C . ALA A 1 89 ? -11.622 0.701 2.068 1.00 87.25 89 ALA A C 1
ATOM 676 O O . ALA A 1 89 ? -10.443 0.411 2.289 1.00 87.25 89 ALA A O 1
ATOM 677 N N . GLN A 1 90 ? -12.392 -0.034 1.261 1.00 85.56 90 GLN A N 1
ATOM 678 C CA . GLN A 1 90 ? -11.920 -1.225 0.557 1.00 85.56 90 GLN A CA 1
ATOM 679 C C . GLN A 1 90 ? -10.857 -0.903 -0.489 1.00 85.56 90 GLN A C 1
ATOM 681 O O . GLN A 1 90 ? -9.834 -1.579 -0.553 1.00 85.56 90 GLN A O 1
ATOM 686 N N . PHE A 1 91 ? -11.060 0.148 -1.275 1.00 89.19 91 PHE A N 1
ATOM 687 C CA . PHE A 1 91 ? -10.104 0.596 -2.275 1.00 89.19 91 PHE A CA 1
ATOM 688 C C . PHE A 1 91 ? -8.751 0.930 -1.638 1.00 89.19 91 PHE A C 1
ATOM 690 O O . PHE A 1 91 ? -7.723 0.430 -2.095 1.00 89.19 91 PHE A O 1
ATOM 697 N N . GLY A 1 92 ? -8.741 1.686 -0.535 1.00 87.69 92 GLY A N 1
ATOM 698 C CA . GLY A 1 92 ? -7.505 2.023 0.177 1.00 87.69 92 GLY A CA 1
ATOM 699 C C . GLY A 1 92 ? -6.803 0.815 0.797 1.00 87.69 92 GLY A C 1
ATOM 700 O O . GLY A 1 92 ? -5.576 0.746 0.787 1.00 87.69 92 GLY A O 1
ATOM 701 N N . ALA A 1 93 ? -7.556 -0.169 1.295 1.00 86.62 93 ALA A N 1
ATOM 702 C CA . ALA A 1 93 ? -6.965 -1.382 1.855 1.00 86.62 93 ALA A CA 1
ATOM 703 C C . ALA A 1 93 ? -6.416 -2.349 0.798 1.00 86.62 93 ALA A C 1
ATOM 705 O O . ALA A 1 93 ? -5.470 -3.072 1.094 1.00 86.62 93 ALA A O 1
ATOM 706 N N . GLN A 1 94 ? -6.988 -2.367 -0.409 1.00 86.50 94 GLN A N 1
ATOM 707 C CA . GLN A 1 94 ? -6.534 -3.229 -1.506 1.00 86.50 94 GLN A CA 1
ATOM 708 C C . GLN A 1 94 ? -5.370 -2.614 -2.296 1.00 86.50 94 GLN A C 1
ATOM 710 O O . GLN A 1 94 ? -4.518 -3.351 -2.782 1.00 86.50 94 GLN A O 1
ATOM 715 N N . THR A 1 95 ? -5.333 -1.285 -2.440 1.00 88.69 95 THR A N 1
ATOM 716 C CA . THR A 1 95 ? -4.264 -0.576 -3.174 1.00 88.69 95 THR A CA 1
ATOM 717 C C . THR A 1 95 ? -3.083 -0.178 -2.293 1.00 88.69 95 THR A C 1
ATOM 719 O O . THR A 1 95 ? -1.999 0.088 -2.805 1.00 88.69 95 THR A O 1
ATOM 722 N N . GLY A 1 96 ? -3.272 -0.155 -0.975 1.00 86.06 96 GLY A N 1
ATOM 723 C CA . GLY A 1 96 ? -2.228 0.153 -0.010 1.00 86.06 96 GLY A CA 1
ATOM 724 C C . GLY A 1 96 ? -2.265 -0.807 1.168 1.00 86.06 96 GLY A C 1
ATOM 725 O O . GLY A 1 96 ? -2.070 -2.011 1.030 1.00 86.06 96 GLY A O 1
ATOM 726 N N . VAL A 1 97 ? -2.506 -0.256 2.353 1.00 85.69 97 VAL A N 1
ATOM 727 C CA . VAL A 1 97 ? -2.624 -1.021 3.595 1.00 85.69 97 VAL A CA 1
ATOM 728 C C . VAL A 1 97 ? -3.956 -0.721 4.265 1.00 85.69 97 VAL A C 1
ATOM 730 O O . VAL A 1 97 ? -4.555 0.332 4.055 1.00 85.69 97 VAL A O 1
ATOM 733 N N . VAL A 1 98 ? -4.399 -1.618 5.146 1.00 85.50 98 VAL A N 1
ATOM 734 C CA . VAL A 1 98 ? -5.648 -1.461 5.916 1.00 85.50 98 VAL A CA 1
ATOM 735 C C . VAL A 1 98 ? -5.727 -0.099 6.623 1.00 85.50 98 VAL A C 1
ATOM 737 O O . VAL A 1 98 ? -6.795 0.506 6.677 1.00 85.50 98 VAL A O 1
ATOM 740 N N . ALA A 1 99 ? -4.595 0.424 7.108 1.00 82.75 99 ALA A N 1
ATOM 741 C CA . ALA A 1 99 ? -4.524 1.748 7.726 1.00 82.75 99 ALA A CA 1
ATOM 742 C C . ALA A 1 99 ? -4.883 2.891 6.757 1.00 82.75 99 ALA A C 1
ATOM 744 O O . ALA A 1 99 ? -5.581 3.818 7.156 1.00 82.75 99 ALA A O 1
ATOM 745 N N . ILE A 1 100 ? -4.470 2.805 5.487 1.00 88.12 100 ILE A N 1
ATOM 746 C CA . ILE A 1 100 ? -4.837 3.775 4.444 1.00 88.12 100 ILE A CA 1
ATOM 747 C C . ILE A 1 100 ? -6.332 3.659 4.138 1.00 88.12 100 ILE A C 1
ATOM 749 O O . ILE A 1 100 ? -7.009 4.676 4.051 1.00 88.12 100 ILE A O 1
ATOM 753 N N . GLY A 1 101 ? -6.877 2.439 4.075 1.00 86.56 101 GLY A N 1
ATOM 754 C CA . GLY A 1 101 ? -8.324 2.226 3.958 1.00 86.56 101 GLY A CA 1
ATOM 755 C C . GLY A 1 101 ? -9.120 2.911 5.075 1.00 86.56 101 GLY A C 1
ATOM 756 O O . GLY A 1 101 ? -10.073 3.638 4.808 1.00 86.56 101 GLY A O 1
ATOM 757 N N . LEU A 1 102 ? -8.684 2.764 6.330 1.00 87.12 102 LEU A N 1
ATOM 758 C CA . LEU A 1 102 ? -9.303 3.435 7.480 1.00 87.12 102 LEU A CA 1
ATOM 759 C C . LEU A 1 102 ? -9.111 4.959 7.458 1.00 87.12 102 LEU A C 1
ATOM 761 O O . LEU A 1 102 ? -10.005 5.691 7.879 1.00 87.12 102 LEU A O 1
ATOM 765 N N . MET A 1 103 ? -7.965 5.445 6.980 1.00 88.19 103 MET A N 1
ATOM 766 C CA . MET A 1 103 ? -7.711 6.877 6.814 1.00 88.19 103 MET A CA 1
ATOM 767 C C . MET A 1 103 ? -8.645 7.489 5.762 1.00 88.19 103 MET A C 1
ATOM 769 O O . MET A 1 103 ? -9.250 8.524 6.028 1.00 88.19 103 MET A O 1
ATOM 773 N N . LEU A 1 104 ? -8.811 6.833 4.609 1.00 88.81 104 LEU A N 1
ATOM 774 C CA . LEU A 1 104 ? -9.745 7.265 3.567 1.00 88.81 104 LEU A CA 1
ATOM 775 C C . LEU A 1 104 ? -11.196 7.211 4.048 1.00 88.81 104 LEU A C 1
ATOM 777 O O . LEU A 1 104 ? -11.954 8.140 3.786 1.00 88.81 104 LEU A O 1
ATOM 781 N N . LEU A 1 105 ? -11.566 6.175 4.807 1.00 87.06 105 LEU A N 1
ATOM 782 C CA . LEU A 1 105 ? -12.890 6.093 5.417 1.00 87.06 105 LEU A CA 1
ATOM 783 C C . LEU A 1 105 ? -13.147 7.266 6.365 1.00 87.06 105 LEU A C 1
ATOM 785 O O . LEU A 1 105 ? -14.209 7.860 6.303 1.00 87.06 105 LEU A O 1
ATOM 789 N N . ARG A 1 106 ? -12.176 7.645 7.203 1.00 85.88 106 ARG A N 1
ATOM 790 C CA . ARG A 1 106 ? -12.304 8.822 8.082 1.00 85.88 106 ARG A CA 1
ATOM 791 C C . ARG A 1 106 ? -12.379 10.140 7.316 1.00 85.88 106 ARG A C 1
ATOM 793 O O . ARG A 1 106 ? -12.963 11.090 7.820 1.00 85.88 106 ARG A O 1
ATOM 800 N N . ALA A 1 107 ? -11.762 10.220 6.140 1.00 87.56 107 ALA A N 1
ATOM 801 C CA . ALA A 1 107 ? -11.867 11.397 5.285 1.00 87.56 107 ALA A CA 1
ATOM 802 C C . ALA A 1 107 ? -13.249 11.493 4.615 1.00 87.56 107 ALA A C 1
ATOM 804 O O . ALA A 1 107 ? -13.783 12.591 4.493 1.00 87.56 107 ALA A O 1
ATOM 805 N N . ALA A 1 108 ? -13.824 10.358 4.204 1.00 84.00 108 ALA A N 1
ATOM 806 C CA . ALA A 1 108 ? -15.148 10.286 3.584 1.00 84.00 108 ALA A CA 1
ATOM 807 C C . ALA A 1 108 ? -16.301 10.364 4.605 1.00 84.00 108 ALA A C 1
ATOM 809 O O . ALA A 1 108 ? -17.307 11.010 4.340 1.00 84.00 108 ALA A O 1
ATOM 810 N N . ASP A 1 109 ? -16.131 9.757 5.780 1.00 84.38 109 ASP A N 1
ATOM 811 C CA . ASP A 1 109 ? -17.076 9.752 6.900 1.00 84.38 109 ASP A CA 1
ATOM 812 C C . ASP A 1 109 ? -16.353 10.113 8.215 1.00 84.38 109 ASP A C 1
ATOM 814 O O . ASP A 1 109 ? -15.958 9.236 8.999 1.00 84.38 109 ASP A O 1
ATOM 818 N N . PRO A 1 110 ? -16.160 11.418 8.482 1.00 76.38 110 PRO A N 1
ATOM 819 C CA . PRO A 1 110 ? -15.478 11.892 9.684 1.00 76.38 110 PRO A CA 1
ATOM 820 C C . PRO A 1 110 ? -16.236 11.571 10.973 1.00 76.38 110 PRO A C 1
ATOM 822 O O . PRO A 1 110 ? -15.617 11.403 12.024 1.00 76.38 110 PRO A O 1
ATOM 825 N N . GLN A 1 111 ? -17.571 11.502 10.912 1.00 76.81 111 GLN A N 1
ATOM 826 C CA . GLN A 1 111 ? -18.419 11.225 12.073 1.00 76.81 111 GLN A CA 1
ATOM 827 C C . GLN A 1 111 ? -18.659 9.723 12.312 1.00 76.81 111 GLN A C 1
ATOM 829 O O . GLN A 1 111 ? -19.334 9.387 13.286 1.00 76.81 111 GLN A O 1
ATOM 834 N N . MET A 1 112 ? -18.119 8.832 11.466 1.00 74.31 112 MET A N 1
ATOM 835 C CA . MET A 1 112 ? -18.318 7.372 11.510 1.00 74.31 112 MET A CA 1
ATOM 836 C C . MET A 1 112 ? -19.796 6.971 11.637 1.00 74.31 112 MET A C 1
ATOM 838 O O . MET A 1 112 ? -20.150 6.075 12.408 1.00 74.31 112 MET A O 1
ATOM 842 N N . ARG A 1 113 ? -20.677 7.683 10.928 1.00 70.00 113 ARG A N 1
ATOM 843 C CA . ARG A 1 113 ? -22.128 7.444 10.978 1.00 70.00 113 ARG A CA 1
ATOM 844 C C . ARG A 1 113 ? -22.568 6.338 10.026 1.00 70.00 113 ARG A C 1
ATOM 846 O O . ARG A 1 113 ? -23.618 5.744 10.257 1.00 70.00 113 ARG A O 1
ATOM 853 N N . SER A 1 114 ? -21.774 6.068 8.995 1.00 76.12 114 SER A N 1
ATOM 854 C CA . SER A 1 114 ? -22.044 5.030 8.008 1.00 76.12 114 SER A CA 1
ATOM 855 C C . SER A 1 114 ? -21.854 3.626 8.584 1.00 76.12 114 SER A C 1
ATOM 857 O O . SER A 1 114 ? -21.033 3.376 9.477 1.00 76.12 114 SER A O 1
ATOM 859 N N . ASN A 1 115 ? -22.564 2.649 8.018 1.00 76.00 115 ASN A N 1
ATOM 860 C CA . ASN A 1 115 ? -22.377 1.236 8.374 1.00 76.00 115 ASN A CA 1
ATOM 861 C C . ASN A 1 115 ? -21.017 0.692 7.882 1.00 76.00 115 ASN A C 1
ATOM 863 O O . ASN A 1 115 ? -20.595 -0.404 8.263 1.00 76.00 115 ASN A O 1
ATOM 867 N N . ALA A 1 116 ? -20.294 1.476 7.074 1.00 76.31 116 ALA A N 1
ATOM 868 C CA . ALA A 1 116 ? -19.008 1.108 6.505 1.00 76.31 116 ALA A CA 1
ATOM 869 C C . ALA A 1 116 ? -17.963 0.784 7.572 1.00 76.31 116 ALA A C 1
ATOM 871 O O . ALA A 1 116 ? -17.275 -0.227 7.460 1.00 76.31 116 ALA A O 1
ATOM 872 N N . TYR A 1 117 ? -17.887 1.559 8.659 1.00 76.25 117 TYR A N 1
ATOM 873 C CA . TYR A 1 117 ? -16.949 1.268 9.747 1.00 76.25 117 TYR A CA 1
ATOM 874 C C . TYR A 1 117 ? -17.231 -0.087 10.417 1.00 76.25 117 TYR A C 1
ATOM 876 O O . TYR A 1 117 ? -16.305 -0.866 10.655 1.00 76.25 117 TYR A O 1
ATOM 884 N N . ARG A 1 118 ? -18.507 -0.412 10.675 1.00 75.31 118 ARG A N 1
ATOM 885 C CA . ARG A 1 118 ? -18.901 -1.698 11.281 1.00 75.31 118 ARG A CA 1
ATOM 886 C C . ARG A 1 118 ? -18.627 -2.861 10.334 1.00 75.31 118 ARG A C 1
ATOM 888 O O . ARG A 1 118 ? -18.052 -3.858 10.765 1.00 75.31 118 ARG A O 1
ATOM 895 N N . ALA A 1 119 ? -18.975 -2.723 9.055 1.00 74.88 119 ALA A N 1
ATOM 896 C CA . ALA A 1 119 ? -18.686 -3.726 8.033 1.00 74.88 119 ALA A CA 1
ATOM 897 C C . ALA A 1 119 ? -17.173 -3.984 7.898 1.00 74.88 119 ALA A C 1
ATOM 899 O O . ALA A 1 119 ? -16.729 -5.133 7.828 1.00 74.88 119 ALA A O 1
ATOM 900 N N . PHE A 1 120 ? -16.365 -2.923 7.944 1.00 75.88 120 PHE A N 1
ATOM 901 C CA . PHE A 1 120 ? -14.910 -3.015 7.869 1.00 75.88 120 PHE A CA 1
ATOM 902 C C . PHE A 1 120 ? -14.289 -3.674 9.111 1.00 75.88 120 PHE A C 1
ATOM 904 O O . PHE A 1 120 ? -13.386 -4.508 8.993 1.00 75.88 120 PHE A O 1
ATOM 911 N N . ALA A 1 121 ? -14.800 -3.344 10.301 1.00 71.69 121 ALA A N 1
ATOM 912 C CA . ALA A 1 121 ? -14.371 -3.935 11.566 1.00 71.69 121 ALA A CA 1
ATOM 913 C C . ALA A 1 121 ? -14.754 -5.421 11.674 1.00 71.69 121 ALA A C 1
ATOM 915 O O . ALA A 1 121 ? -13.932 -6.232 12.097 1.00 71.69 121 ALA A O 1
ATOM 916 N N . LEU A 1 122 ? -15.958 -5.799 11.227 1.00 70.19 122 LEU A N 1
ATOM 917 C CA . LEU A 1 122 ? -16.426 -7.192 11.201 1.00 70.19 122 LEU A CA 1
ATOM 918 C C . LEU A 1 122 ? -15.557 -8.089 10.314 1.00 70.19 122 LEU A C 1
ATOM 920 O O . LEU A 1 122 ? -15.308 -9.241 10.660 1.00 70.19 122 LEU A O 1
ATOM 924 N N . ARG A 1 123 ? -15.053 -7.564 9.191 1.00 66.25 123 ARG A N 1
ATOM 925 C CA . ARG A 1 123 ? -14.124 -8.292 8.314 1.00 66.25 123 ARG A CA 1
ATOM 926 C C . ARG A 1 123 ? -12.771 -8.567 8.980 1.00 66.25 123 ARG A C 1
ATOM 928 O O . ARG A 1 123 ? -12.090 -9.521 8.610 1.00 66.25 123 ARG A O 1
ATOM 935 N N . SER A 1 124 ? -12.381 -7.747 9.951 1.00 60.19 124 SER A N 1
ATOM 936 C CA . SER A 1 124 ? -11.087 -7.834 10.630 1.00 60.19 124 SER A CA 1
ATOM 937 C C . SER A 1 124 ? -11.296 -8.104 12.128 1.00 60.19 124 SER A C 1
ATOM 939 O O . SER A 1 124 ? -10.941 -7.261 12.957 1.00 60.19 124 SER A O 1
ATOM 941 N N . PRO A 1 125 ? -11.861 -9.271 12.513 1.00 52.81 125 PRO A N 1
ATOM 942 C CA . PRO A 1 125 ? -12.279 -9.530 13.893 1.00 52.81 125 PRO A CA 1
ATOM 943 C C . PRO A 1 125 ? -11.115 -9.467 14.892 1.00 52.81 125 PRO A C 1
ATOM 945 O O . PRO A 1 125 ? -11.315 -9.157 16.059 1.00 52.81 125 PRO A O 1
ATOM 948 N N . SER A 1 126 ? -9.877 -9.689 14.440 1.00 48.62 126 SER A N 1
ATOM 949 C CA . SER A 1 126 ? -8.681 -9.637 15.287 1.00 48.62 126 SER A CA 1
ATOM 950 C C . SER A 1 126 ? -8.128 -8.227 15.541 1.00 48.62 126 SER A C 1
ATOM 952 O O . SER A 1 126 ? -7.212 -8.085 16.344 1.00 48.62 126 SER A O 1
ATOM 954 N N . SER A 1 127 ? -8.606 -7.198 14.832 1.00 45.06 127 SER A N 1
ATOM 955 C CA . SER A 1 127 ? -8.189 -5.797 15.022 1.00 45.06 127 SER A CA 1
ATOM 956 C C . SER A 1 127 ? -9.296 -4.915 15.596 1.00 45.06 127 SER A C 1
ATOM 958 O O . SER A 1 127 ? -9.089 -3.710 15.734 1.00 45.06 127 SER A O 1
ATOM 960 N N . ALA A 1 128 ? -10.456 -5.492 15.927 1.00 39.69 128 ALA A N 1
ATOM 961 C CA . ALA A 1 128 ? -11.485 -4.792 16.678 1.00 39.69 128 ALA A CA 1
ATOM 962 C C . ALA A 1 128 ? -10.869 -4.321 18.011 1.00 39.69 128 ALA A C 1
ATOM 964 O O . ALA A 1 128 ? -10.391 -5.154 18.787 1.00 39.69 128 ALA A O 1
ATOM 965 N N . PRO A 1 129 ? -10.802 -3.005 18.285 1.00 39.84 129 PRO A N 1
ATOM 966 C CA . PRO A 1 129 ? -10.361 -2.541 19.586 1.00 39.84 129 PRO A CA 1
ATOM 967 C C . PRO A 1 129 ? -11.391 -3.029 20.604 1.00 39.84 129 PRO A C 1
ATOM 969 O O . PRO A 1 129 ? -12.559 -2.659 20.535 1.00 39.84 129 PRO A O 1
ATOM 972 N N . SER A 1 130 ? -10.960 -3.867 21.546 1.00 45.47 130 SER A N 1
ATOM 973 C CA . SER A 1 130 ? -11.778 -4.375 22.654 1.00 45.47 130 SER A CA 1
ATOM 974 C C . SER A 1 130 ? -12.129 -3.287 23.686 1.00 45.47 130 SER A C 1
ATOM 976 O O . SER A 1 130 ? -12.207 -3.562 24.876 1.00 45.47 130 SER A O 1
ATOM 978 N N . SER A 1 131 ? -12.279 -2.029 23.269 1.00 40.09 131 SER A N 1
ATOM 979 C CA . SER A 1 131 ? -12.609 -0.892 24.133 1.00 40.09 131 SER A CA 1
ATOM 980 C C . SER A 1 131 ? -14.084 -0.515 23.986 1.00 40.09 131 SER A C 1
ATOM 982 O O . SER A 1 131 ? -14.412 0.630 23.684 1.00 40.09 131 SER A O 1
ATOM 984 N N . ALA A 1 132 ? -14.958 -1.508 24.138 1.00 35.28 132 ALA A N 1
ATOM 985 C CA . ALA A 1 132 ? -16.405 -1.331 24.225 1.00 35.28 132 ALA A CA 1
ATOM 986 C C . ALA A 1 132 ? -17.008 -2.217 25.330 1.00 35.28 132 ALA A C 1
ATOM 988 O O . ALA A 1 132 ? -18.122 -2.710 25.186 1.00 35.28 132 ALA A O 1
ATOM 989 N N . GLU A 1 133 ? -16.276 -2.417 26.427 1.00 33.09 133 GLU A N 1
ATOM 990 C CA . GLU A 1 133 ? -16.819 -2.986 27.659 1.00 33.09 133 GLU A CA 1
ATOM 991 C C . GLU A 1 133 ? -16.378 -2.109 28.839 1.00 33.09 133 GLU A C 1
ATOM 993 O O . GLU A 1 133 ? -15.181 -2.003 29.095 1.00 33.09 133 GLU A O 1
ATOM 998 N N . GLY A 1 134 ? -17.373 -1.456 29.460 1.00 34.28 134 GLY A N 1
ATOM 999 C CA . GLY A 1 134 ? -17.445 -1.017 30.867 1.00 34.28 134 GLY A CA 1
ATOM 1000 C C . GLY A 1 134 ? -16.272 -0.267 31.470 1.00 34.28 134 GLY A C 1
ATOM 1001 O O . GLY A 1 134 ? -15.366 -0.952 31.989 1.00 34.28 134 GLY A O 1
#

pLDDT: mean 81.13, std 13.9, range [33.09, 96.56]

InterPro domains:
  IPR004445 Sodium/glutamate symport carrier protein GltS [PTHR36178] (1-120)

Secondary structure (DSSP, 8-state):
-HHHHHHHHHHHTSGGGGT--HHHHHHHHHHHHHHHHHHHHHTS-HHHHHHSHHHHHHHHHHHHHHHHHHHHHTHHHH-SSSHHHHHHHHHHHHHS-HHHHHHHHHHH-TT--STHHHHHHHH-GGGS------

Sequence (134 aa):
MIGGLLVQLAISRTRFRVLVDKPTLNAIAGVALDFLVVAAIASLAVPIMLANWIPLTIVMLAMAGVSVLIYFHVGPRIFREDWAENSIAQFGAQTGVVAIGLMLLRAADPQMRSNAYRAFALRSPSSAPSSAEG